Protein AF-A0AAE1VAK8-F1 (afdb_monomer_lite)

InterPro domains:
  IPR000719 Protein kinase domain [PF00069] (9-103)
  IPR000719 Protein kinase domain [PS50011] (1-103)
  IPR011009 Protein kinase-like domain superfamily [SSF56112] (6-103)
  IPR052239 Serine/threonine-specific protein kinases [PTHR45998] (1-103)

Structure (mmCIF, N/CA/C/O backbone):
data_AF-A0AAE1VAK8-F1
#
_entry.id   AF-A0AAE1VAK8-F1
#
loop_
_atom_site.group_PDB
_atom_site.id
_atom_site.type_symbol
_atom_site.label_atom_id
_atom_site.label_alt_id
_atom_site.label_comp_id
_atom_site.label_asym_id
_atom_site.label_entity_id
_atom_site.label_seq_id
_atom_site.pdbx_PDB_ins_code
_atom_site.Cartn_x
_atom_site.Cartn_y
_atom_site.Cartn_z
_atom_site.occupancy
_atom_site.B_iso_or_equiv
_atom_site.auth_seq_id
_atom_site.auth_comp_id
_atom_site.auth_asym_id
_atom_site.auth_atom_id
_atom_site.pdbx_PDB_model_num
ATOM 1 N N . MET A 1 1 ? -8.324 7.024 -1.866 1.00 95.62 1 MET A N 1
ATOM 2 C CA . MET A 1 1 ? -7.016 7.292 -2.501 1.00 95.62 1 MET A CA 1
ATOM 3 C C . MET A 1 1 ? -6.951 6.671 -3.889 1.00 95.62 1 MET A C 1
ATOM 5 O O . MET A 1 1 ? -6.654 7.391 -4.831 1.00 95.62 1 MET A O 1
ATOM 9 N N . HIS A 1 2 ? -7.313 5.393 -4.046 1.00 97.75 2 HIS A N 1
ATOM 10 C CA . HIS A 1 2 ? -7.286 4.712 -5.352 1.00 97.75 2 HIS A CA 1
ATOM 11 C C . HIS A 1 2 ? -8.300 5.244 -6.381 1.00 97.75 2 HIS A C 1
ATOM 13 O O . HIS A 1 2 ? -8.009 5.226 -7.563 1.00 97.75 2 HIS A O 1
ATOM 19 N N . ASN A 1 3 ? -9.432 5.810 -5.942 1.00 97.06 3 ASN A N 1
ATOM 20 C CA . ASN A 1 3 ? -10.449 6.406 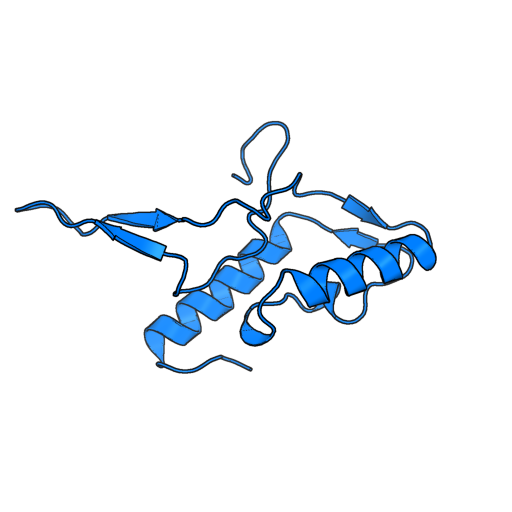-6.832 1.00 97.06 3 ASN A CA 1
ATOM 21 C C . ASN A 1 3 ? -10.194 7.886 -7.199 1.00 97.06 3 ASN A C 1
ATOM 23 O O . ASN A 1 3 ? -11.094 8.545 -7.714 1.00 97.06 3 ASN A O 1
ATOM 27 N N . LEU A 1 4 ? -9.033 8.449 -6.847 1.00 96.94 4 LEU A N 1
ATOM 28 C CA . LEU A 1 4 ? -8.664 9.817 -7.237 1.00 96.94 4 LEU A CA 1
ATOM 29 C C . LEU A 1 4 ? -8.179 9.855 -8.697 1.00 96.94 4 LEU A C 1
ATOM 31 O O . LEU A 1 4 ? -7.809 8.819 -9.243 1.00 96.94 4 LEU A O 1
ATOM 35 N N . ASP A 1 5 ? -8.131 11.052 -9.291 1.00 94.31 5 ASP A N 1
ATOM 36 C CA . ASP A 1 5 ? -7.512 11.299 -10.598 1.00 94.31 5 ASP A CA 1
ATOM 37 C C . ASP A 1 5 ? -6.394 12.361 -10.468 1.00 94.31 5 ASP A C 1
ATOM 39 O O . ASP A 1 5 ? -6.701 13.544 -10.284 1.00 94.31 5 ASP A O 1
ATOM 43 N N . PRO A 1 6 ? -5.103 11.965 -10.474 1.00 94.31 6 PRO A N 1
ATOM 44 C CA . PRO A 1 6 ? -4.609 10.589 -10.574 1.00 94.31 6 PRO A CA 1
ATOM 45 C C . PRO A 1 6 ? -4.792 9.792 -9.267 1.00 94.31 6 PRO A C 1
ATOM 47 O O . PRO A 1 6 ? -4.875 10.356 -8.175 1.00 94.31 6 PRO A O 1
ATOM 50 N N . SER A 1 7 ? -4.813 8.460 -9.366 1.00 97.62 7 SER A N 1
ATOM 51 C CA . SER A 1 7 ? -4.921 7.547 -8.218 1.00 97.62 7 SER A CA 1
ATOM 52 C C . SER A 1 7 ? -3.643 7.546 -7.374 1.00 97.62 7 SER A C 1
ATOM 54 O O . SER A 1 7 ? -2.544 7.531 -7.931 1.00 97.62 7 SER A O 1
ATOM 56 N N . TYR A 1 8 ? -3.766 7.464 -6.046 1.00 98.19 8 TYR A N 1
ATOM 57 C CA . TYR A 1 8 ? -2.626 7.409 -5.115 1.00 98.19 8 TYR A CA 1
ATOM 58 C C . TYR A 1 8 ? -2.611 6.128 -4.290 1.00 98.19 8 TYR A C 1
ATOM 60 O O . TYR A 1 8 ? -3.653 5.750 -3.758 1.00 98.19 8 TYR A O 1
ATOM 68 N N . ALA A 1 9 ? -1.430 5.532 -4.125 1.00 97.94 9 ALA A N 1
ATOM 69 C CA . ALA A 1 9 ? -1.168 4.478 -3.151 1.00 97.94 9 ALA A CA 1
ATOM 70 C C . ALA A 1 9 ? -0.605 5.092 -1.863 1.00 97.94 9 ALA A C 1
ATOM 72 O O . ALA A 1 9 ? 0.141 6.074 -1.907 1.00 97.94 9 ALA A O 1
ATOM 73 N N . HIS A 1 10 ? -0.985 4.538 -0.718 1.00 97.81 10 HIS A N 1
ATOM 74 C CA . HIS A 1 10 ? -0.520 4.934 0.604 1.00 97.81 10 HIS A CA 1
ATOM 75 C C . HIS A 1 10 ? 0.879 4.389 0.904 1.00 97.81 10 HIS A C 1
ATOM 77 O O . HIS A 1 10 ? 1.672 5.074 1.546 1.00 97.81 10 HIS A O 1
ATOM 83 N N . ASN A 1 11 ? 1.192 3.178 0.431 1.00 96.38 11 ASN A N 1
ATOM 84 C CA . ASN A 1 11 ? 2.479 2.481 0.551 1.00 96.38 11 ASN A CA 1
ATOM 85 C C . ASN A 1 11 ? 2.900 2.083 1.979 1.00 96.38 11 ASN A C 1
ATOM 87 O O . ASN A 1 11 ? 3.896 1.393 2.166 1.00 96.38 11 ASN A O 1
ATOM 91 N N . VAL A 1 12 ? 2.154 2.491 3.008 1.00 95.69 12 VAL A N 1
ATOM 92 C CA . VAL A 1 12 ? 2.416 2.121 4.414 1.00 95.69 12 VAL A CA 1
ATOM 93 C C . VAL A 1 12 ? 1.139 1.783 5.186 1.00 95.69 12 VAL A C 1
ATOM 95 O O . VAL A 1 12 ? 0.943 2.215 6.323 1.00 95.69 12 VAL A O 1
ATOM 98 N N . VAL A 1 13 ? 0.219 1.037 4.566 1.00 97.31 13 VAL A N 1
ATOM 99 C CA . VAL A 1 13 ? -0.974 0.526 5.265 1.00 97.31 13 VAL A CA 1
ATOM 100 C C . VAL A 1 13 ? -0.550 -0.548 6.273 1.00 97.31 13 VAL A C 1
ATOM 102 O O . VAL A 1 13 ? -0.063 -1.612 5.906 1.00 97.31 13 VAL A O 1
ATOM 105 N N . LYS A 1 14 ? -0.720 -0.259 7.562 1.00 95.94 14 LYS A N 1
ATOM 106 C CA . LYS A 1 14 ? -0.487 -1.190 8.675 1.00 95.94 14 LYS A CA 1
ATOM 107 C C . LYS A 1 14 ? -1.362 -0.803 9.854 1.00 95.94 14 LYS A C 1
ATOM 109 O O . LYS A 1 14 ? -1.737 0.362 9.976 1.00 95.94 14 LYS A O 1
ATOM 114 N N . HIS A 1 15 ? -1.626 -1.739 10.765 1.00 94.12 15 HIS A N 1
ATOM 115 C CA . HIS A 1 15 ? -2.448 -1.470 11.954 1.00 94.12 15 HIS A CA 1
ATOM 116 C C . HIS A 1 15 ? -1.922 -0.277 12.778 1.00 94.12 15 HIS A C 1
ATOM 118 O O . HIS A 1 15 ? -2.713 0.493 13.308 1.00 94.12 15 HIS A O 1
ATOM 124 N N . GLY A 1 16 ? -0.599 -0.066 12.823 1.00 95.00 16 GLY A N 1
ATOM 125 C CA . GLY A 1 16 ? 0.021 1.081 13.503 1.00 95.00 16 GLY A CA 1
ATOM 126 C C . GLY A 1 16 ? -0.272 2.452 12.876 1.00 95.00 16 GLY A C 1
ATOM 127 O O . GLY A 1 16 ? -0.096 3.461 13.547 1.00 95.00 16 GLY A O 1
ATOM 128 N N . ASN A 1 17 ? -0.753 2.491 11.630 1.00 96.94 17 ASN A N 1
ATOM 129 C CA . ASN A 1 17 ? -1.085 3.715 10.894 1.00 96.94 17 ASN A CA 1
ATOM 130 C C . ASN A 1 17 ? -2.611 3.922 10.780 1.00 96.94 17 ASN A C 1
ATOM 132 O O . ASN A 1 17 ? -3.077 4.697 9.944 1.00 96.94 17 ASN A O 1
ATOM 136 N N . VAL A 1 18 ? -3.407 3.239 11.614 1.00 96.31 18 VAL A N 1
ATOM 137 C CA . VAL A 1 18 ? -4.866 3.400 11.685 1.00 96.31 18 VAL A CA 1
ATOM 138 C C . VAL A 1 18 ? -5.257 3.956 13.051 1.00 96.31 18 VAL A C 1
ATOM 140 O O . VAL A 1 18 ? -5.167 3.281 14.073 1.00 96.31 18 VAL A O 1
ATOM 143 N N . LEU A 1 19 ? -5.738 5.195 13.066 1.00 96.25 19 LEU A N 1
ATOM 144 C CA . LEU A 1 19 ? -6.266 5.850 14.257 1.00 96.25 19 LEU A CA 1
ATOM 145 C C . LEU A 1 19 ? -7.736 5.491 14.456 1.00 96.25 19 LEU A C 1
ATOM 147 O O . LEU A 1 19 ? -8.532 5.552 13.519 1.00 96.25 19 LEU A O 1
ATOM 151 N N . LEU A 1 20 ? -8.122 5.203 15.697 1.00 94.94 20 LEU A N 1
ATOM 152 C CA . LEU A 1 20 ? -9.521 5.035 16.074 1.00 94.94 20 LEU A CA 1
ATOM 153 C C . LEU A 1 20 ? -10.034 6.321 16.711 1.00 94.94 20 LEU A C 1
ATOM 155 O O . LEU A 1 20 ? -9.522 6.786 17.727 1.00 94.94 20 LEU A O 1
ATOM 159 N N . THR A 1 21 ? -11.069 6.901 16.112 1.00 94.00 21 THR A N 1
ATOM 160 C CA . THR A 1 21 ? -11.769 8.056 16.680 1.00 94.00 21 THR A CA 1
ATOM 161 C C . THR A 1 21 ? -13.108 7.621 17.251 1.00 94.00 21 THR A C 1
ATOM 163 O O . THR A 1 21 ? -13.907 6.990 16.560 1.00 94.00 21 THR A O 1
ATOM 166 N N . GLN A 1 22 ? -13.358 7.967 18.513 1.00 91.25 22 GLN A N 1
ATOM 167 C CA . GLN A 1 22 ? -14.574 7.592 19.228 1.00 91.25 22 GLN A CA 1
ATOM 168 C C . GLN A 1 22 ? -15.391 8.837 19.571 1.00 91.25 22 GLN A C 1
ATOM 170 O O . GLN A 1 22 ? -14.884 9.799 20.149 1.00 91.25 22 GLN A O 1
ATOM 175 N N . ARG A 1 23 ? -16.675 8.816 19.214 1.00 89.19 23 ARG A N 1
ATOM 176 C CA . ARG A 1 23 ? -17.661 9.834 19.593 1.00 89.19 23 ARG A CA 1
ATOM 177 C C . ARG A 1 23 ? -18.798 9.155 20.344 1.00 89.19 23 ARG A C 1
ATOM 179 O O . ARG A 1 23 ? -19.196 8.045 20.001 1.00 89.19 23 ARG A O 1
ATOM 186 N N . LYS A 1 24 ? -19.303 9.806 21.396 1.00 91.06 24 LYS A N 1
ATOM 187 C CA . LYS A 1 24 ? -20.356 9.243 22.253 1.00 91.06 24 LYS A CA 1
ATOM 188 C C . LYS A 1 24 ? -21.586 8.892 21.404 1.00 91.06 24 LYS A C 1
ATOM 190 O O . LYS A 1 24 ? -22.118 9.756 20.718 1.00 91.06 24 LYS A O 1
ATOM 195 N N . GLY A 1 25 ? -22.018 7.632 21.467 1.00 91.69 25 GLY A N 1
ATOM 196 C CA . GLY A 1 25 ? -23.176 7.130 20.718 1.00 91.69 25 GLY A CA 1
ATOM 197 C C . GLY A 1 25 ? -22.922 6.815 19.238 1.00 91.69 25 GLY A C 1
ATOM 198 O O . GLY A 1 25 ? -23.887 6.593 18.516 1.00 91.69 25 GLY A O 1
ATOM 199 N N . GLN A 1 26 ? -21.668 6.797 18.770 1.00 92.50 26 GLN A N 1
ATOM 200 C CA . GLN A 1 26 ? -21.318 6.462 17.384 1.00 92.50 26 GLN A CA 1
ATOM 201 C C . GLN A 1 26 ? -20.327 5.297 17.321 1.00 92.50 26 GLN A C 1
ATOM 203 O O . GLN A 1 26 ? -19.486 5.134 18.207 1.00 92.50 26 GLN A O 1
ATOM 208 N N . THR A 1 27 ? -20.403 4.516 16.244 1.00 91.75 27 THR A N 1
ATOM 209 C CA . THR A 1 27 ? -19.400 3.495 15.919 1.00 91.75 27 THR A CA 1
ATOM 210 C C . THR A 1 27 ? -18.019 4.148 15.781 1.00 91.75 27 THR A C 1
ATOM 212 O O . THR A 1 27 ? -17.926 5.219 15.170 1.00 91.75 27 THR A O 1
ATOM 215 N N . PRO A 1 28 ? -16.943 3.541 16.323 1.00 93.06 28 PRO A N 1
ATOM 216 C CA . PRO A 1 28 ? -15.590 4.042 16.126 1.00 93.06 28 PRO A CA 1
ATOM 217 C C . PRO A 1 28 ? -15.266 4.189 14.640 1.00 93.06 28 PRO A C 1
ATOM 219 O O . PRO A 1 28 ? -15.530 3.291 13.842 1.00 93.06 28 PRO A O 1
ATOM 222 N N . LEU A 1 29 ? -14.676 5.323 14.274 1.00 94.75 29 LEU A N 1
ATOM 223 C CA . LEU A 1 29 ? -14.244 5.584 12.909 1.00 94.75 29 LEU A CA 1
ATOM 224 C C . LEU A 1 29 ? -12.734 5.369 12.813 1.00 94.75 29 LEU A C 1
ATOM 226 O O . LEU A 1 29 ? -11.967 6.068 13.485 1.00 94.75 29 LEU A O 1
ATOM 230 N N . ALA A 1 30 ? -12.337 4.429 11.958 1.00 94.75 30 ALA A N 1
ATOM 231 C CA . ALA A 1 30 ? -10.953 4.205 11.569 1.00 94.75 30 ALA A CA 1
ATOM 232 C C . ALA A 1 30 ? -10.500 5.290 10.583 1.00 94.75 30 ALA A C 1
ATOM 234 O O . ALA A 1 30 ? -11.162 5.546 9.575 1.00 94.75 30 ALA A O 1
ATOM 235 N N . LYS A 1 31 ? -9.376 5.940 10.877 1.00 95.69 31 LYS A N 1
ATOM 236 C CA . LYS A 1 31 ? -8.765 6.972 10.039 1.00 95.69 31 LYS A CA 1
ATOM 237 C C . LYS A 1 31 ? -7.325 6.596 9.742 1.00 95.69 31 LYS A C 1
ATOM 239 O O . LYS A 1 31 ? -6.546 6.371 10.661 1.00 95.69 31 LYS A O 1
ATOM 244 N N . LEU A 1 32 ? -6.982 6.557 8.462 1.00 96.31 32 LEU A N 1
ATOM 245 C CA . LEU A 1 32 ? -5.611 6.337 8.025 1.00 96.31 32 LEU A CA 1
ATOM 246 C C . LEU A 1 32 ? -4.760 7.584 8.318 1.00 96.31 32 LEU A C 1
ATOM 248 O O . LEU A 1 32 ? -5.251 8.711 8.201 1.00 96.31 32 LEU A O 1
ATOM 252 N N . MET A 1 33 ? -3.509 7.378 8.714 1.00 96.62 33 MET A N 1
ATOM 253 C CA . MET A 1 33 ? -2.512 8.425 8.948 1.00 96.62 33 MET A CA 1
ATOM 254 C C . MET A 1 33 ? -1.186 8.070 8.267 1.00 96.62 33 MET A C 1
ATOM 256 O O . MET A 1 33 ? -1.046 6.970 7.750 1.00 96.62 33 MET A O 1
ATOM 260 N N . ASP A 1 34 ? -0.204 8.976 8.358 1.00 95.75 34 ASP A N 1
ATOM 261 C CA . ASP A 1 34 ? 1.162 8.776 7.850 1.00 95.75 34 ASP A CA 1
ATOM 262 C C . ASP A 1 34 ? 1.251 8.673 6.314 1.00 95.75 34 ASP A C 1
ATOM 264 O O . ASP A 1 34 ? 1.707 7.697 5.726 1.00 95.75 34 ASP A O 1
ATOM 268 N N . PHE A 1 35 ? 0.825 9.749 5.649 1.00 96.81 35 PHE A N 1
ATOM 269 C CA . PHE A 1 35 ? 0.822 9.876 4.189 1.00 96.81 35 PHE A CA 1
ATOM 270 C C . PHE A 1 35 ? 2.184 10.296 3.604 1.00 96.81 35 PHE A C 1
ATOM 272 O O . PHE A 1 35 ? 2.247 10.679 2.438 1.00 96.81 35 PHE A O 1
ATOM 279 N N . GLY A 1 36 ? 3.276 10.249 4.379 1.00 95.06 36 GLY A N 1
ATOM 280 C CA . GLY A 1 36 ? 4.606 10.680 3.917 1.00 95.06 36 GLY A CA 1
ATOM 281 C C . GLY A 1 36 ? 5.121 9.883 2.712 1.00 95.06 36 GLY A C 1
ATOM 282 O O . GLY A 1 36 ? 5.857 10.412 1.882 1.00 95.06 36 GLY A O 1
ATOM 283 N N . ASN A 1 37 ? 4.657 8.637 2.577 1.00 94.12 37 ASN A N 1
ATOM 284 C CA . ASN A 1 37 ? 5.005 7.735 1.479 1.00 94.12 37 ASN A CA 1
ATOM 285 C C . ASN A 1 37 ? 3.935 7.657 0.387 1.00 94.12 37 ASN A C 1
ATOM 287 O O . ASN A 1 37 ? 4.087 6.876 -0.556 1.00 94.12 37 ASN A O 1
ATOM 291 N N . ALA A 1 38 ? 2.873 8.461 0.480 1.00 96.69 38 ALA A N 1
ATOM 292 C CA . ALA A 1 38 ? 1.814 8.451 -0.512 1.00 96.69 38 ALA A CA 1
ATOM 293 C C . ALA A 1 38 ? 2.328 8.979 -1.860 1.00 96.69 38 ALA A C 1
ATOM 295 O O . ALA A 1 38 ? 2.920 10.057 -1.946 1.00 96.69 38 ALA A O 1
ATOM 296 N N . ARG A 1 39 ? 2.110 8.213 -2.930 1.00 95.75 39 ARG A N 1
ATOM 297 C CA . ARG A 1 39 ? 2.603 8.508 -4.289 1.00 95.75 39 ARG A CA 1
ATOM 298 C C . ARG A 1 39 ? 1.567 8.083 -5.332 1.00 95.75 39 ARG A C 1
ATOM 300 O O . ARG A 1 39 ? 0.673 7.309 -4.982 1.00 95.75 39 ARG A O 1
ATOM 307 N N . PRO A 1 40 ? 1.656 8.558 -6.592 1.00 97.25 40 PRO A N 1
ATOM 308 C CA . PRO A 1 40 ? 0.834 8.023 -7.672 1.00 97.25 40 PRO A CA 1
ATOM 309 C C . PRO A 1 40 ? 0.890 6.493 -7.672 1.00 97.25 40 PRO A C 1
ATOM 311 O O . PRO A 1 40 ? 1.974 5.916 -7.626 1.00 97.25 40 PRO A O 1
ATOM 314 N N . ALA A 1 41 ? -0.280 5.855 -7.659 1.00 97.12 41 ALA A N 1
ATOM 315 C CA . ALA A 1 41 ? -0.402 4.419 -7.415 1.00 97.12 41 ALA A CA 1
ATOM 316 C C . ALA A 1 41 ? 0.236 3.584 -8.528 1.00 97.12 41 ALA A C 1
ATOM 318 O O . ALA A 1 41 ? 0.771 2.512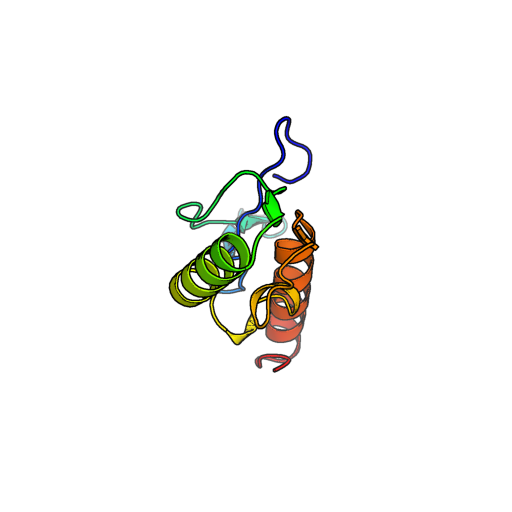 -8.276 1.00 97.12 41 ALA A O 1
ATOM 319 N N . ARG A 1 42 ? 0.166 4.087 -9.764 1.00 97.12 42 ARG A N 1
ATOM 320 C CA . ARG A 1 42 ? 0.526 3.331 -10.957 1.00 97.12 42 ARG A CA 1
ATOM 321 C C . ARG A 1 42 ? 1.910 3.718 -11.446 1.00 97.12 42 ARG A C 1
ATOM 323 O O . ARG A 1 42 ? 2.156 4.884 -11.761 1.00 97.12 42 ARG A O 1
ATOM 330 N N . ARG A 1 43 ? 2.801 2.733 -11.546 1.00 95.50 43 ARG A N 1
ATOM 331 C CA . ARG A 1 43 ? 4.164 2.896 -12.060 1.00 95.50 43 ARG A CA 1
ATOM 332 C C . ARG A 1 43 ? 4.489 1.774 -13.031 1.00 95.50 43 ARG A C 1
ATOM 334 O O . ARG A 1 43 ? 4.377 0.598 -12.707 1.00 95.50 43 ARG A O 1
ATOM 341 N N . GLN A 1 44 ? 4.967 2.162 -14.204 1.00 97.81 44 GLN A N 1
ATOM 342 C CA . GLN A 1 44 ? 5.531 1.238 -15.174 1.00 97.81 44 GLN A CA 1
ATOM 343 C C . GLN A 1 44 ? 7.016 1.035 -14.876 1.00 97.81 44 GLN A C 1
ATOM 345 O O . GLN A 1 44 ? 7.755 2.007 -14.727 1.00 97.81 44 GLN A O 1
ATOM 350 N N . VAL A 1 45 ? 7.443 -0.221 -14.796 1.00 97.75 45 VAL A N 1
ATOM 351 C CA . VAL A 1 45 ? 8.852 -0.619 -14.733 1.00 97.75 45 VAL A CA 1
ATOM 352 C C . VAL A 1 45 ? 9.209 -1.227 -16.081 1.00 97.75 45 VAL A C 1
ATOM 354 O O . VAL A 1 45 ? 8.525 -2.137 -16.561 1.00 97.75 45 VAL A O 1
ATOM 357 N N . ARG A 1 46 ? 10.230 -0.688 -16.744 1.00 98.00 46 ARG A N 1
ATOM 358 C CA . ARG A 1 46 ? 10.616 -1.058 -18.118 1.00 98.00 46 ARG A CA 1
ATOM 359 C C . ARG A 1 46 ? 12.086 -1.441 -18.259 1.00 98.00 46 ARG A C 1
ATOM 361 O O . ARG A 1 46 ? 12.483 -1.926 -19.321 1.00 98.00 46 ARG A O 1
ATOM 368 N N . SER A 1 47 ? 12.880 -1.266 -17.206 1.00 98.06 47 SER A N 1
ATOM 369 C CA . SER A 1 47 ? 14.297 -1.617 -17.170 1.00 98.06 47 SER A CA 1
ATOM 370 C C . SER A 1 47 ? 14.698 -2.271 -15.845 1.00 98.06 47 SER A C 1
ATOM 372 O O . SER A 1 47 ? 14.045 -2.099 -14.815 1.00 98.06 47 SER A O 1
ATOM 374 N N . ARG A 1 48 ? 15.823 -3.003 -15.846 1.00 97.81 48 ARG A N 1
ATOM 375 C CA . ARG A 1 48 ? 16.385 -3.577 -14.610 1.00 97.81 48 ARG A CA 1
ATOM 376 C C . ARG A 1 48 ? 16.761 -2.493 -13.597 1.00 97.81 48 ARG A C 1
ATOM 378 O O . ARG A 1 48 ? 16.583 -2.705 -12.405 1.00 97.81 48 ARG A O 1
ATOM 385 N N . LEU A 1 49 ? 17.254 -1.346 -14.068 1.00 98.00 49 LEU A N 1
ATOM 386 C CA . LEU A 1 49 ? 17.594 -0.215 -13.206 1.00 98.00 49 LEU A CA 1
ATOM 387 C C . LEU A 1 49 ? 16.354 0.322 -12.479 1.00 98.00 49 LEU A C 1
ATOM 389 O O . LEU A 1 49 ? 16.389 0.487 -11.266 1.00 98.00 49 LEU A O 1
ATOM 393 N N . GLU A 1 50 ? 15.246 0.532 -13.194 1.00 98.06 50 GLU A N 1
ATOM 394 C CA . GLU A 1 50 ? 13.987 0.973 -12.580 1.00 98.06 50 GLU A CA 1
ATOM 395 C C . GLU A 1 50 ? 13.448 -0.035 -11.562 1.00 98.06 50 GLU A C 1
ATOM 397 O O . GLU A 1 50 ? 12.935 0.372 -10.518 1.00 98.06 50 GLU A O 1
ATOM 402 N N . ALA A 1 51 ? 13.575 -1.334 -11.853 1.00 97.94 51 ALA A N 1
ATOM 403 C CA . ALA A 1 51 ? 13.165 -2.397 -10.942 1.00 97.94 51 ALA A CA 1
ATOM 404 C C . ALA A 1 51 ? 13.976 -2.367 -9.638 1.00 97.94 51 ALA A C 1
ATOM 406 O O . ALA A 1 51 ? 13.394 -2.408 -8.555 1.00 97.94 51 ALA A O 1
ATOM 407 N N . LEU A 1 52 ? 15.304 -2.227 -9.740 1.00 97.88 52 LEU A N 1
ATOM 408 C CA . LEU A 1 52 ? 16.197 -2.106 -8.584 1.00 97.88 52 LEU A CA 1
ATOM 409 C C . LEU A 1 52 ? 15.881 -0.861 -7.752 1.00 97.88 52 LEU A C 1
ATOM 411 O O . LEU A 1 52 ? 15.714 -0.969 -6.543 1.00 97.88 52 LEU A O 1
ATOM 415 N N . GLN A 1 53 ? 15.695 0.293 -8.396 1.00 97.56 53 GLN A N 1
ATOM 416 C CA . GLN A 1 53 ? 15.313 1.530 -7.708 1.00 97.56 53 GLN A CA 1
ATOM 417 C C . GLN A 1 53 ? 13.970 1.401 -6.981 1.00 97.56 53 GLN A C 1
ATOM 419 O O . GLN A 1 53 ? 13.788 1.961 -5.902 1.00 97.56 53 GLN A O 1
ATOM 424 N N . LEU A 1 54 ? 12.998 0.696 -7.573 1.00 96.88 54 LEU A N 1
ATOM 425 C CA . LEU A 1 54 ? 11.721 0.452 -6.910 1.00 96.88 54 LEU A CA 1
ATOM 426 C C . LEU A 1 54 ? 11.883 -0.478 -5.702 1.00 96.88 54 LEU A C 1
ATOM 428 O O . LEU A 1 54 ? 11.279 -0.221 -4.666 1.00 96.88 54 LEU A O 1
ATOM 432 N N . GLN A 1 55 ? 12.696 -1.524 -5.828 1.00 96.75 55 GLN A N 1
ATOM 433 C CA . GLN A 1 55 ? 12.963 -2.471 -4.749 1.00 96.75 55 GLN A CA 1
ATOM 434 C C . GLN A 1 55 ? 13.713 -1.812 -3.580 1.00 96.75 55 GLN A C 1
ATOM 436 O O . GLN A 1 55 ? 13.326 -2.004 -2.430 1.00 96.75 55 GLN A O 1
ATOM 441 N N . GLU A 1 56 ? 14.731 -0.993 -3.855 1.00 96.94 56 GLU A N 1
ATOM 442 C CA . GLU A 1 56 ? 15.440 -0.189 -2.846 1.00 96.94 56 GLU A CA 1
ATOM 443 C C . GLU A 1 56 ? 14.483 0.775 -2.142 1.00 96.94 56 GLU A C 1
ATOM 445 O O . GLU A 1 56 ? 14.410 0.813 -0.913 1.00 96.94 56 GLU A O 1
ATOM 450 N N . TRP A 1 57 ? 13.656 1.483 -2.912 1.00 96.25 57 TRP A N 1
ATOM 451 C CA . TRP A 1 57 ? 12.649 2.367 -2.342 1.00 96.25 57 TRP A CA 1
ATOM 452 C C . TRP A 1 57 ? 11.640 1.601 -1.470 1.00 96.25 57 TRP A C 1
ATOM 454 O O . TRP A 1 57 ? 11.333 2.026 -0.356 1.00 96.25 57 TRP A O 1
ATOM 464 N N . ALA A 1 58 ? 11.150 0.444 -1.921 1.00 96.19 58 ALA A N 1
ATOM 465 C CA . ALA A 1 58 ? 10.248 -0.387 -1.129 1.00 96.19 58 ALA A CA 1
ATOM 466 C C . ALA A 1 58 ? 10.927 -0.927 0.141 1.00 96.19 58 ALA A C 1
ATOM 468 O O . ALA A 1 58 ? 10.271 -1.057 1.178 1.00 96.19 58 ALA A O 1
ATOM 469 N N . TYR A 1 59 ? 12.232 -1.206 0.082 1.00 95.56 59 TYR A N 1
ATOM 470 C CA . TYR A 1 59 ? 13.025 -1.627 1.231 1.00 95.56 59 TYR A CA 1
ATOM 471 C C . TYR A 1 59 ? 13.043 -0.568 2.338 1.00 95.56 59 TYR A C 1
ATOM 473 O O . TYR A 1 59 ? 12.832 -0.904 3.504 1.00 95.56 59 TYR A O 1
ATOM 481 N N . GLU A 1 60 ? 13.230 0.696 1.961 1.00 94.88 60 GLU A N 1
ATOM 482 C CA . GLU A 1 60 ? 13.296 1.836 2.880 1.00 94.88 60 GLU A CA 1
ATOM 483 C C . GLU A 1 60 ? 11.930 2.240 3.454 1.00 94.88 60 GLU A C 1
ATOM 485 O O . GLU A 1 60 ? 11.843 2.652 4.611 1.00 94.88 60 GLU A O 1
ATOM 490 N N . HIS A 1 61 ? 10.859 2.129 2.663 1.00 93.56 61 HIS A N 1
ATOM 491 C CA . HIS A 1 61 ? 9.575 2.754 3.000 1.00 93.56 61 HIS A CA 1
ATOM 492 C C . HIS A 1 61 ? 8.501 1.761 3.470 1.00 93.56 61 HIS A C 1
ATOM 494 O O . HIS A 1 61 ? 7.649 2.137 4.277 1.00 93.56 61 HIS A O 1
ATOM 500 N N . PHE A 1 62 ? 8.530 0.494 3.035 1.00 93.25 62 PHE A N 1
ATOM 501 C CA . PHE A 1 62 ? 7.566 -0.519 3.486 1.00 93.25 62 PHE A CA 1
ATOM 502 C C . PHE A 1 62 ? 8.089 -1.293 4.691 1.00 93.25 62 PHE A C 1
ATOM 504 O O . PHE A 1 62 ? 9.205 -1.811 4.691 1.00 93.25 62 PHE A O 1
ATOM 511 N N . SER A 1 63 ? 7.215 -1.501 5.676 1.00 91.69 63 SER A N 1
ATOM 512 C CA . SER A 1 63 ? 7.448 -2.490 6.729 1.00 91.69 63 SER A CA 1
ATOM 513 C C . SER A 1 63 ? 7.336 -3.904 6.144 1.00 91.69 63 SER A C 1
ATOM 515 O O . SER A 1 63 ? 6.303 -4.240 5.569 1.00 91.69 63 SER A O 1
ATOM 517 N N . ALA A 1 64 ? 8.378 -4.728 6.310 1.00 94.81 64 ALA A N 1
ATOM 518 C CA . ALA A 1 64 ? 8.485 -6.056 5.691 1.00 94.81 64 ALA A CA 1
ATOM 519 C C . ALA A 1 64 ? 7.220 -6.942 5.813 1.00 94.81 64 ALA A C 1
ATOM 521 O O . ALA A 1 64 ? 6.789 -7.452 4.781 1.00 94.81 64 ALA A O 1
ATOM 522 N N . PRO A 1 65 ? 6.542 -7.054 6.977 1.00 95.88 65 PRO A N 1
ATOM 523 C CA . PRO A 1 65 ? 5.335 -7.886 7.115 1.00 95.88 65 PRO A CA 1
ATOM 524 C C . PRO A 1 65 ? 4.138 -7.464 6.244 1.00 95.88 65 PRO A C 1
ATOM 526 O O . PRO A 1 65 ? 3.203 -8.232 6.033 1.00 95.88 65 PRO A O 1
ATOM 529 N N . PHE A 1 66 ? 4.142 -6.222 5.756 1.00 96.94 66 PHE A N 1
ATOM 530 C CA . PHE A 1 66 ? 3.055 -5.625 4.978 1.00 96.94 66 PHE A CA 1
ATOM 531 C C . PHE A 1 66 ? 3.454 -5.392 3.515 1.00 96.94 66 PHE A C 1
ATOM 533 O O . PHE A 1 66 ? 2.642 -4.888 2.742 1.00 96.94 66 PHE A O 1
ATOM 540 N N 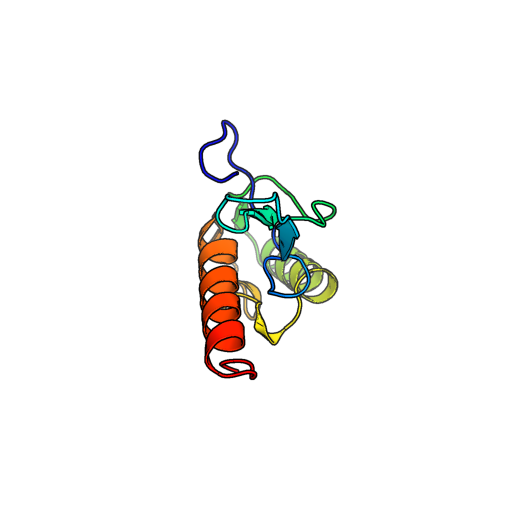. ARG A 1 67 ? 4.694 -5.722 3.126 1.00 97.50 67 ARG A N 1
ATOM 541 C CA . ARG A 1 67 ? 5.223 -5.484 1.779 1.00 97.50 67 ARG A CA 1
ATOM 542 C C . ARG A 1 67 ? 4.676 -6.521 0.798 1.00 97.50 67 ARG A C 1
ATOM 544 O O . ARG A 1 67 ? 4.837 -7.721 1.019 1.00 97.50 67 ARG A O 1
ATOM 551 N N . ALA A 1 68 ? 4.067 -6.036 -0.280 1.00 97.25 68 ALA A N 1
ATOM 552 C CA . ALA A 1 68 ? 3.518 -6.863 -1.347 1.00 97.25 68 ALA A CA 1
ATOM 553 C C . ALA A 1 68 ? 4.609 -7.665 -2.090 1.00 97.25 68 ALA A C 1
ATOM 555 O O . ALA A 1 68 ? 5.743 -7.181 -2.201 1.00 97.25 68 ALA A O 1
ATOM 556 N N . PRO A 1 69 ? 4.312 -8.889 -2.570 1.00 96.25 69 PRO A N 1
ATOM 557 C CA . PRO A 1 69 ? 5.281 -9.793 -3.198 1.00 96.25 69 PRO A CA 1
ATOM 558 C C . PRO A 1 69 ? 6.015 -9.162 -4.389 1.00 96.25 69 PRO A C 1
ATOM 560 O O . PRO A 1 69 ? 7.229 -9.313 -4.518 1.00 96.25 69 PRO A O 1
ATOM 563 N N . GLU A 1 70 ? 5.312 -8.385 -5.210 1.00 95.81 70 GLU A N 1
ATOM 564 C CA . GLU A 1 70 ? 5.838 -7.681 -6.383 1.00 95.81 70 GLU A CA 1
ATOM 565 C C . GLU A 1 70 ? 6.880 -6.594 -6.051 1.00 95.81 70 GLU A C 1
ATOM 567 O O . GLU A 1 70 ? 7.574 -6.110 -6.945 1.00 95.81 70 GLU A O 1
ATOM 572 N N . LEU A 1 71 ? 7.030 -6.238 -4.770 1.00 96.00 71 LEU A N 1
ATOM 573 C CA . LEU A 1 71 ? 8.026 -5.284 -4.271 1.00 96.00 71 LEU A CA 1
ATOM 574 C C . LEU A 1 71 ? 9.260 -5.955 -3.639 1.00 96.00 71 LEU A C 1
ATOM 576 O O . LEU A 1 71 ? 10.179 -5.250 -3.219 1.00 96.00 71 LEU A O 1
ATOM 580 N N . TRP A 1 72 ? 9.296 -7.289 -3.539 1.00 94.94 72 TRP A N 1
ATOM 581 C CA . TRP A 1 72 ? 10.453 -8.030 -3.017 1.00 94.94 72 TRP A CA 1
ATOM 582 C C . TRP A 1 72 ? 1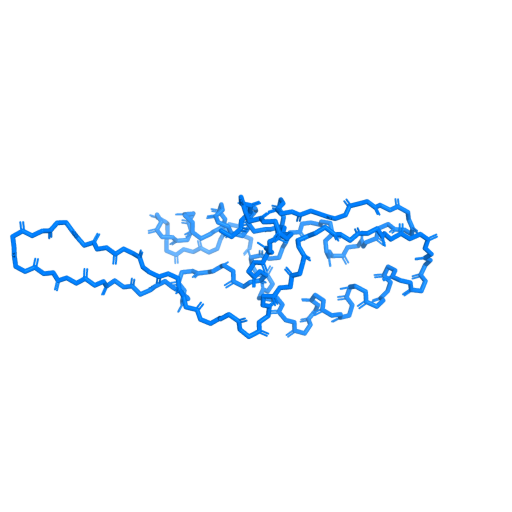1.470 -8.375 -4.102 1.00 94.94 72 TRP A C 1
ATOM 584 O O . TRP A 1 72 ? 12.656 -8.108 -3.922 1.00 94.94 72 TRP A O 1
ATOM 594 N N . ASP A 1 73 ? 11.003 -8.943 -5.214 1.00 92.88 73 ASP A N 1
ATOM 595 C CA . ASP A 1 73 ? 11.803 -9.212 -6.412 1.00 92.88 73 ASP A CA 1
ATOM 596 C C . ASP A 1 73 ? 11.067 -8.645 -7.627 1.00 92.88 73 ASP A C 1
ATOM 598 O O . ASP A 1 73 ? 10.267 -9.313 -8.284 1.00 92.88 73 ASP A O 1
ATOM 602 N N . CYS A 1 74 ? 11.273 -7.348 -7.859 1.00 93.50 74 CYS A N 1
ATOM 603 C CA . CYS A 1 74 ? 10.566 -6.612 -8.897 1.00 93.50 74 CYS A CA 1
ATOM 604 C C . CYS A 1 74 ? 11.063 -7.041 -10.295 1.00 93.50 74 CYS A C 1
ATOM 606 O O . CYS A 1 74 ? 12.259 -6.897 -10.597 1.00 93.50 74 CYS A O 1
ATOM 608 N N . PRO A 1 75 ? 10.180 -7.533 -11.191 1.00 94.19 75 PRO A N 1
ATOM 609 C CA . PRO A 1 75 ? 10.565 -7.872 -12.554 1.00 94.19 75 PRO A CA 1
ATOM 610 C C . PRO A 1 75 ? 11.092 -6.655 -13.319 1.00 94.19 75 PRO A C 1
ATOM 612 O O . PRO A 1 75 ? 10.611 -5.538 -13.170 1.00 94.19 75 PRO A O 1
ATOM 615 N N . SER A 1 76 ? 12.028 -6.875 -14.249 1.00 95.56 76 SER A N 1
ATOM 616 C CA . SER A 1 76 ? 12.561 -5.784 -15.091 1.00 95.56 76 SER A CA 1
ATOM 617 C C . SER A 1 76 ? 11.517 -5.171 -16.039 1.00 95.56 76 SER A C 1
ATOM 619 O O . SER A 1 76 ? 11.783 -4.141 -16.656 1.00 95.56 76 SER A O 1
ATOM 621 N N . LYS A 1 77 ? 10.359 -5.825 -16.198 1.00 96.88 77 LYS A N 1
ATOM 622 C CA . LYS A 1 77 ? 9.204 -5.357 -16.967 1.00 96.88 77 LYS A CA 1
ATOM 623 C C . LYS A 1 77 ? 7.923 -5.754 -16.237 1.00 96.88 77 LYS A C 1
ATOM 625 O O . LYS A 1 77 ? 7.501 -6.903 -16.339 1.00 96.88 77 LYS A O 1
ATOM 630 N N . CYS A 1 78 ? 7.325 -4.823 -15.509 1.00 96.75 78 CYS A N 1
ATOM 631 C CA . CYS A 1 78 ? 6.044 -5.018 -14.833 1.00 96.75 78 CYS A CA 1
ATOM 632 C C . CYS A 1 78 ? 5.294 -3.691 -14.695 1.00 96.75 78 CYS A C 1
ATOM 634 O O . CYS A 1 78 ? 5.865 -2.613 -14.890 1.00 96.75 78 CYS A O 1
ATOM 636 N N . ASP A 1 79 ? 4.012 -3.792 -14.362 1.00 97.25 79 ASP A N 1
ATOM 637 C CA . ASP A 1 79 ? 3.176 -2.661 -13.985 1.00 97.25 79 ASP A CA 1
ATOM 638 C C . ASP A 1 79 ? 2.788 -2.832 -12.521 1.00 97.25 79 ASP A C 1
ATOM 640 O O . ASP A 1 79 ? 2.280 -3.879 -12.129 1.00 97.25 79 ASP A O 1
ATOM 644 N N . ILE A 1 80 ? 3.087 -1.812 -11.722 1.00 97.50 80 ILE A N 1
ATOM 645 C CA . ILE A 1 80 ? 2.722 -1.729 -10.310 1.00 97.50 80 ILE A CA 1
ATOM 646 C C . ILE A 1 80 ? 1.527 -0.803 -10.193 1.00 97.50 80 ILE A C 1
ATOM 648 O O . ILE A 1 80 ? 1.479 0.225 -10.875 1.00 97.50 80 ILE A O 1
ATOM 652 N N . ASP A 1 81 ? 0.589 -1.162 -9.329 1.00 97.12 81 ASP A N 1
ATOM 653 C CA . ASP A 1 81 ? -0.654 -0.441 -9.119 1.00 97.12 81 ASP A CA 1
ATOM 654 C C . ASP A 1 81 ? -1.022 -0.341 -7.624 1.00 97.12 81 ASP A C 1
ATOM 656 O O . ASP A 1 81 ? -0.252 -0.671 -6.711 1.00 97.12 81 ASP A O 1
ATOM 660 N N . GLU A 1 82 ? -2.232 0.150 -7.369 1.00 97.81 82 GLU A N 1
ATOM 661 C CA . GLU A 1 82 ? -2.857 0.221 -6.050 1.00 97.81 82 GLU A CA 1
ATOM 662 C C . GLU A 1 82 ? -3.007 -1.134 -5.323 1.00 97.81 82 GLU A C 1
ATOM 664 O O . GLU A 1 82 ? -3.313 -1.158 -4.124 1.00 97.81 82 GLU A O 1
ATOM 669 N N . GLY A 1 83 ? -2.779 -2.262 -6.005 1.00 97.75 83 GLY A N 1
ATOM 670 C CA . GLY A 1 83 ? -2.808 -3.611 -5.440 1.00 97.75 83 GLY A CA 1
ATOM 671 C C . GLY A 1 83 ? -1.825 -3.800 -4.284 1.00 97.75 83 GLY A C 1
ATOM 672 O O . GLY A 1 83 ? -2.130 -4.527 -3.335 1.00 97.75 83 GLY A O 1
ATOM 673 N N . THR A 1 84 ? -0.727 -3.042 -4.283 1.00 97.50 84 THR A N 1
ATOM 674 C CA . THR A 1 84 ? 0.248 -2.994 -3.183 1.00 97.50 84 THR A CA 1
ATOM 675 C C . THR A 1 84 ? -0.399 -2.638 -1.835 1.00 97.50 84 THR A C 1
ATOM 677 O O . THR A 1 84 ? -0.174 -3.326 -0.839 1.00 97.50 84 THR A O 1
ATOM 680 N N . ASP A 1 85 ? -1.279 -1.630 -1.796 1.00 98.19 85 ASP A N 1
ATOM 681 C CA . ASP A 1 85 ? -2.033 -1.264 -0.587 1.00 98.19 85 ASP A CA 1
ATOM 682 C C . ASP A 1 85 ? -3.072 -2.329 -0.213 1.00 98.19 85 ASP A C 1
ATOM 684 O O . ASP A 1 85 ? -3.350 -2.535 0.971 1.00 98.19 85 ASP A O 1
ATOM 688 N N . SER A 1 86 ? -3.664 -2.997 -1.208 1.00 98.19 86 SER A N 1
ATOM 689 C CA . SER A 1 86 ? -4.661 -4.053 -0.982 1.00 98.19 86 SER A CA 1
ATOM 690 C C . SER A 1 86 ? -4.032 -5.264 -0.291 1.00 98.19 86 SER A C 1
ATOM 692 O O . SER A 1 86 ? -4.614 -5.811 0.649 1.00 98.19 86 SER A O 1
ATOM 694 N N . TRP A 1 87 ? -2.810 -5.632 -0.685 1.00 98.25 87 TRP A N 1
ATOM 695 C CA . TRP A 1 87 ? -2.012 -6.638 0.014 1.00 98.25 87 TRP A CA 1
ATOM 696 C C . TRP A 1 87 ? -1.725 -6.224 1.461 1.00 98.25 87 TRP A C 1
ATOM 698 O O . TRP A 1 87 ? -2.026 -6.966 2.400 1.00 98.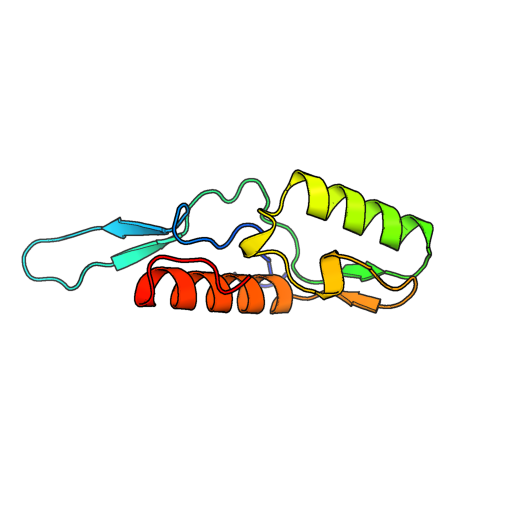25 87 TRP A O 1
ATOM 708 N N . SER A 1 88 ? -1.207 -5.009 1.662 1.00 98.19 88 SER A N 1
ATOM 709 C CA . SER A 1 88 ? -0.908 -4.478 2.995 1.00 98.19 88 SER A CA 1
ATOM 710 C C . SER A 1 88 ? -2.150 -4.414 3.901 1.00 98.19 88 SER A C 1
ATOM 712 O O . SER A 1 88 ? -2.062 -4.680 5.106 1.00 98.19 88 SER A O 1
ATOM 714 N N . LEU A 1 89 ? -3.327 -4.113 3.340 1.00 98.06 89 LEU A N 1
ATOM 715 C CA . LEU A 1 89 ? -4.608 -4.162 4.049 1.00 98.06 89 LEU A CA 1
ATOM 716 C C . LEU A 1 89 ? -4.962 -5.591 4.478 1.00 98.06 89 LEU A C 1
ATOM 718 O O . LEU A 1 89 ? -5.380 -5.787 5.618 1.00 98.06 89 LEU A O 1
ATOM 722 N N . GLY A 1 90 ? -4.744 -6.586 3.615 1.00 98.44 90 GLY A N 1
ATOM 723 C CA . GLY A 1 90 ? -4.905 -8.001 3.960 1.00 98.44 90 GLY A CA 1
ATOM 724 C C . GLY A 1 90 ? -4.053 -8.399 5.168 1.00 98.44 90 GLY A C 1
ATOM 725 O O . GLY A 1 90 ? -4.582 -8.922 6.153 1.00 98.44 90 GLY A O 1
ATOM 726 N N . CYS A 1 91 ? -2.762 -8.051 5.153 1.00 98.38 91 CYS A N 1
ATOM 727 C CA . CYS A 1 91 ? -1.863 -8.273 6.292 1.00 98.38 91 CYS A CA 1
ATOM 728 C C . CYS A 1 91 ? -2.329 -7.543 7.558 1.00 98.38 91 CYS A C 1
ATOM 730 O O . CYS A 1 91 ? -2.271 -8.091 8.658 1.00 98.38 91 CYS A O 1
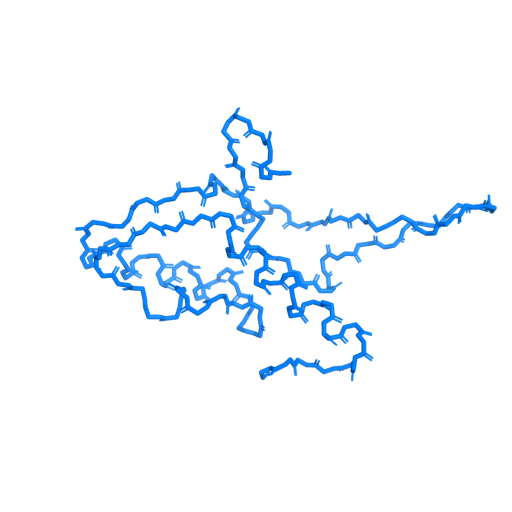ATOM 732 N N . THR A 1 92 ? -2.823 -6.312 7.409 1.00 97.75 92 THR A N 1
ATOM 733 C CA . THR A 1 92 ? -3.355 -5.509 8.518 1.00 97.75 92 THR A CA 1
ATOM 734 C C . THR A 1 92 ? -4.560 -6.175 9.169 1.00 97.75 92 THR A C 1
ATOM 736 O O . THR A 1 92 ? -4.606 -6.289 10.392 1.00 97.75 92 THR A O 1
ATOM 739 N N . LEU A 1 93 ? -5.520 -6.641 8.369 1.00 97.94 93 LEU A N 1
ATOM 740 C CA . LEU A 1 93 ? -6.713 -7.324 8.865 1.00 97.94 93 LEU A CA 1
ATOM 741 C C . LEU A 1 93 ? -6.354 -8.639 9.561 1.00 97.94 93 LEU A C 1
ATOM 743 O O . LEU A 1 93 ? -6.883 -8.916 10.636 1.00 97.94 93 LEU A O 1
ATOM 747 N N . PHE A 1 94 ? -5.423 -9.412 8.997 1.00 98.44 94 PHE A N 1
ATOM 748 C CA . PHE A 1 94 ? -4.926 -10.631 9.633 1.00 98.44 94 PHE A CA 1
ATOM 749 C C . PHE A 1 94 ? -4.307 -10.334 11.005 1.00 98.44 94 PHE A C 1
ATOM 751 O O . PHE A 1 94 ? -4.701 -10.936 12.003 1.00 98.44 94 PHE A O 1
ATOM 758 N N . ALA A 1 95 ? -3.409 -9.349 11.079 1.00 97.44 95 ALA A N 1
ATOM 759 C CA . ALA A 1 95 ? -2.763 -8.963 12.329 1.00 97.44 95 ALA A CA 1
ATOM 760 C C . ALA A 1 95 ? -3.754 -8.466 13.390 1.00 97.44 95 ALA A C 1
ATOM 762 O O . ALA A 1 95 ? -3.588 -8.767 14.570 1.00 97.44 95 ALA A O 1
ATOM 763 N N . LEU A 1 96 ? -4.814 -7.759 12.989 1.00 95.94 96 LEU A N 1
ATOM 764 C CA . LEU A 1 96 ? -5.877 -7.341 13.906 1.00 95.94 96 LEU A CA 1
ATOM 765 C C . LEU A 1 96 ? -6.697 -8.523 14.444 1.00 95.94 96 LEU A C 1
ATOM 767 O O . LEU A 1 96 ? -7.126 -8.482 15.593 1.00 95.94 96 LEU A O 1
ATOM 771 N N . MET A 1 97 ? -6.918 -9.562 13.634 1.00 97.75 97 MET A N 1
ATOM 772 C CA . MET A 1 97 ? -7.690 -10.745 14.034 1.00 97.75 97 MET A CA 1
ATOM 773 C C . MET A 1 97 ? -6.891 -11.714 14.910 1.00 97.75 97 MET A C 1
ATOM 775 O O . MET A 1 97 ? -7.446 -12.284 15.846 1.00 97.75 97 MET A O 1
ATOM 779 N N . TYR A 1 98 ? -5.605 -11.903 14.611 1.00 97.62 98 TYR A N 1
ATOM 780 C CA . TYR A 1 98 ? -4.790 -12.966 15.212 1.00 97.62 98 TYR A CA 1
ATOM 781 C C . TYR A 1 98 ? -3.649 -12.457 16.100 1.00 97.62 98 TYR A C 1
ATOM 783 O O . TYR A 1 98 ? -2.949 -13.257 16.715 1.00 97.62 98 TYR A O 1
ATOM 791 N N . GLY A 1 99 ? -3.440 -11.141 16.181 1.00 96.25 99 GLY A N 1
ATOM 792 C CA . GLY A 1 99 ? -2.389 -10.527 16.999 1.00 96.25 99 GLY A CA 1
ATOM 793 C C . GLY A 1 99 ? -0.962 -10.750 16.481 1.00 96.25 99 GLY A C 1
ATOM 794 O O . GLY A 1 99 ? -0.010 -10.370 17.159 1.00 96.25 99 GLY A O 1
ATOM 795 N N . VAL A 1 100 ? -0.799 -11.353 15.299 1.00 96.00 100 VAL A N 1
ATOM 796 C CA . VAL A 1 100 ? 0.493 -11.682 14.677 1.00 96.00 100 VAL A CA 1
ATOM 797 C C . VAL A 1 100 ? 0.462 -11.409 13.176 1.00 96.00 100 VAL A C 1
ATOM 799 O O . VAL A 1 100 ? -0.599 -11.398 12.557 1.00 96.00 100 VAL A O 1
ATOM 802 N N . SER A 1 101 ? 1.633 -11.194 12.582 1.00 94.06 101 SER A N 1
ATOM 803 C CA . SER A 1 101 ? 1.784 -11.096 11.128 1.00 94.06 101 SER A CA 1
ATOM 804 C C . SER A 1 101 ? 1.409 -12.419 10.435 1.00 94.06 101 SER A C 1
ATOM 806 O O . SER A 1 101 ? 1.664 -13.479 11.007 1.00 94.06 101 SER A O 1
ATOM 808 N N . PRO A 1 102 ? 0.847 -12.392 9.207 1.00 95.81 102 PRO A N 1
ATOM 809 C CA . PRO A 1 102 ? 0.689 -13.600 8.391 1.00 95.81 102 PRO A CA 1
ATOM 810 C C . PRO A 1 102 ? 2.017 -14.138 7.815 1.00 95.81 102 PRO A C 1
ATOM 812 O O . PRO A 1 102 ? 2.013 -15.214 7.219 1.00 95.81 102 PRO A O 1
ATOM 815 N N . PHE A 1 103 ? 3.121 -13.395 7.979 1.00 94.19 103 PHE A N 1
ATOM 816 C CA . PHE A 1 103 ? 4.488 -13.717 7.539 1.00 94.19 103 PHE A CA 1
ATOM 817 C C . PHE A 1 103 ? 5.507 -13.568 8.668 1.00 94.19 103 PHE A C 1
ATOM 819 O O . PHE A 1 103 ? 5.391 -12.571 9.423 1.00 94.19 103 PHE A O 1
#

pLDDT: mean 96.1, std 1.92, range [89.19, 98.44]

Radius of gyration: 15.12 Å; chains: 1; bounding box: 41×25×40 Å

Secondary structure (DSSP, 8-state):
-TTSSS-EE-S---GGGEEEE--TTSPPEEEE--GGG-EES-EEE-SHHHHHHHHHHHHHHS-GGG--GGGTS--SSEEE-THHHHHHHHHHHHHHHHSS---

Sequence (103 aa):
MHNLDPSYAHNVVKHGNVLLTQRKGQTPLAKLMDFGNARPARRQVRSRLEALQLQEWAYEHFSAPFRAPELWDCPSKCDIDEGTDSWSLGCTLFALMYGVSPF

Foldseek 3Di:
DCPDVQGKAQLEDALVQWDWDDDPPDDTDTDGHDSVVIDRFKDWQQAPVSLVVQLVVSVVRYDVLQADPCSPRPDNGDMGGNVSNVSSVVQRVVCVVPVDRPD

Organism: NCBI:txid243964